Protein AF-A0A7X8YF21-F1 (afdb_monomer_lite)

Sequence (149 aa):
MSNKEHHPAHGATDEITPDQARDLLASVPQPPRRAFTVADHTVAVSVILLALVSGLLATTGSPW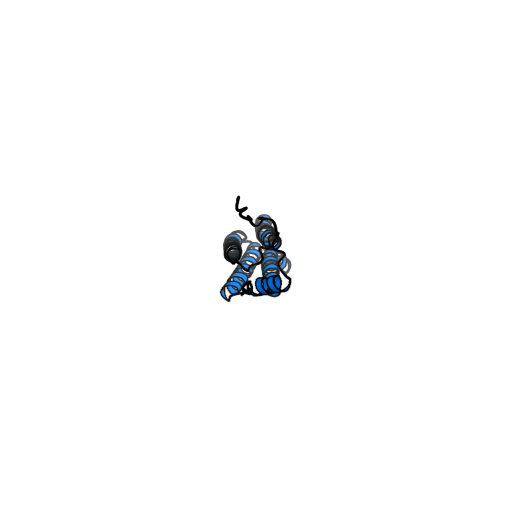WAIIPGIAALSLGSWRISHRRERANEPRFPALTLLFSASFPTFLIIPIWWGIRHDHTAEFPEAFLLGGLASAVALVIYLVLLIRR

Structure (mmCIF, N/CA/C/O backbone):
data_AF-A0A7X8YF21-F1
#
_entry.id   AF-A0A7X8YF21-F1
#
loop_
_atom_site.group_PDB
_atom_site.id
_atom_site.type_symbol
_atom_site.label_atom_id
_atom_site.label_alt_id
_atom_site.label_comp_id
_atom_site.label_asym_id
_atom_site.label_entity_id
_atom_site.label_seq_id
_atom_site.pdbx_PDB_ins_code
_atom_site.Cartn_x
_atom_site.Cartn_y
_atom_site.Cartn_z
_atom_site.occupancy
_atom_site.B_iso_or_equiv
_atom_site.auth_seq_id
_atom_site.auth_comp_id
_atom_site.auth_asym_id
_atom_site.auth_atom_id
_atom_site.pdbx_PDB_model_num
ATOM 1 N N . MET A 1 1 ? -13.096 20.822 82.779 1.00 41.31 1 MET A N 1
ATOM 2 C CA . MET A 1 1 ? -13.869 19.873 81.948 1.00 41.31 1 MET A CA 1
ATOM 3 C C . MET A 1 1 ? -13.484 20.134 80.500 1.00 41.31 1 MET A C 1
ATOM 5 O O . MET A 1 1 ? -13.902 21.139 79.948 1.00 41.31 1 MET A O 1
ATOM 9 N N . SER A 1 2 ? -12.559 19.339 79.956 1.00 41.53 2 SER A N 1
ATOM 10 C CA . SER A 1 2 ? -11.991 19.518 78.613 1.00 41.53 2 SER A CA 1
ATOM 11 C C . SER A 1 2 ? -12.681 18.542 77.665 1.00 41.53 2 SER A C 1
ATOM 13 O O . SER A 1 2 ? -12.628 17.332 77.883 1.00 41.53 2 SER A O 1
ATOM 15 N N . ASN A 1 3 ? -13.387 19.086 76.676 1.00 46.84 3 ASN A N 1
ATOM 16 C CA . ASN A 1 3 ? -14.081 18.330 75.645 1.00 46.84 3 ASN A CA 1
ATOM 17 C C . ASN A 1 3 ? -13.037 17.909 74.600 1.00 46.84 3 ASN A C 1
ATOM 19 O O . ASN A 1 3 ? -12.477 18.762 73.914 1.00 46.84 3 ASN A O 1
ATOM 23 N N . LYS A 1 4 ? -12.703 16.616 74.537 1.00 44.81 4 LYS A N 1
ATOM 24 C CA . LYS A 1 4 ? -11.812 16.081 73.502 1.00 44.81 4 LYS A CA 1
ATOM 25 C C . LYS A 1 4 ? -12.625 15.879 72.230 1.00 44.81 4 LYS A C 1
ATOM 27 O O . LYS A 1 4 ? -13.377 14.915 72.125 1.00 44.81 4 LYS A O 1
ATOM 32 N N . GLU A 1 5 ? -12.447 16.784 71.278 1.00 47.78 5 GLU A N 1
ATOM 33 C CA . GLU A 1 5 ? -12.870 16.591 69.896 1.00 47.78 5 GLU A CA 1
ATOM 34 C C . GLU A 1 5 ? -12.143 15.366 69.322 1.00 47.78 5 GLU A C 1
ATOM 36 O O . GLU A 1 5 ? -10.914 15.305 69.252 1.00 47.78 5 GLU A O 1
ATOM 41 N N . HIS A 1 6 ? -12.921 14.341 68.981 1.00 45.09 6 HIS A N 1
ATOM 42 C CA . HIS A 1 6 ? -12.462 13.191 68.217 1.00 45.09 6 HIS A CA 1
ATOM 43 C C . HIS A 1 6 ? -12.334 13.621 66.753 1.00 45.09 6 HIS A C 1
ATOM 45 O O . HIS A 1 6 ? -13.328 13.711 66.036 1.00 45.09 6 HIS A O 1
ATOM 51 N N . HIS A 1 7 ? -11.108 13.886 66.305 1.00 47.22 7 HIS A N 1
ATOM 52 C CA . HIS A 1 7 ? -10.789 13.879 64.882 1.00 47.22 7 HIS A CA 1
ATOM 53 C C . HIS A 1 7 ? -10.807 12.428 64.379 1.00 47.22 7 HIS A C 1
ATOM 55 O O . HIS A 1 7 ? -10.012 11.623 64.875 1.00 47.22 7 HIS A O 1
ATOM 61 N N . PRO A 1 8 ? -11.667 12.055 63.413 1.00 45.97 8 PRO A N 1
ATOM 62 C CA . PRO A 1 8 ? -11.530 10.769 62.756 1.00 45.97 8 PRO A CA 1
ATOM 63 C C . PRO A 1 8 ? -10.274 10.788 61.883 1.00 45.97 8 PRO A C 1
ATOM 65 O O . PRO A 1 8 ? -10.035 11.706 61.098 1.00 45.97 8 PRO A O 1
ATOM 68 N N . ALA A 1 9 ? -9.454 9.762 62.081 1.00 46.53 9 ALA A N 1
ATOM 69 C CA . ALA A 1 9 ? -8.213 9.524 61.377 1.00 46.53 9 ALA A CA 1
ATOM 70 C C . ALA A 1 9 ? -8.444 9.435 59.859 1.00 46.53 9 ALA A C 1
ATOM 72 O O . ALA A 1 9 ? -9.150 8.555 59.369 1.00 46.53 9 ALA A O 1
ATOM 73 N N . HIS A 1 10 ? -7.791 10.322 59.108 1.00 49.12 10 HIS A N 1
ATOM 74 C CA . HIS A 1 10 ? -7.493 10.102 57.698 1.00 49.12 10 HIS A CA 1
ATOM 75 C C . HIS A 1 10 ? -6.525 8.920 57.589 1.00 49.12 10 HIS A C 1
ATOM 77 O O . HIS A 1 10 ? -5.329 9.074 57.827 1.00 49.12 10 HIS A O 1
ATOM 83 N N . GLY A 1 11 ? -7.040 7.730 57.283 1.00 48.53 11 GLY A N 1
ATOM 84 C CA . GLY A 1 11 ? -6.202 6.538 57.190 1.00 48.53 11 GLY A CA 1
ATOM 85 C C . GLY A 1 11 ? -6.981 5.235 57.087 1.00 48.53 11 GLY A C 1
ATOM 86 O O . GLY A 1 11 ? -6.758 4.332 57.881 1.00 48.53 11 GLY A O 1
ATOM 87 N N . ALA A 1 12 ? -7.880 5.127 56.116 1.00 46.59 12 ALA A N 1
ATOM 88 C CA . ALA A 1 12 ? -8.308 3.838 55.599 1.00 46.59 12 ALA A CA 1
ATOM 89 C C . ALA A 1 12 ? -8.227 3.959 54.081 1.00 46.59 12 ALA A C 1
ATOM 91 O O . ALA A 1 12 ? -8.863 4.829 53.490 1.00 46.59 12 ALA A O 1
ATOM 92 N N . THR A 1 13 ? -7.382 3.156 53.444 1.00 56.78 13 THR A N 1
ATOM 93 C CA . THR A 1 13 ? -7.592 2.833 52.035 1.00 56.78 13 THR A CA 1
ATOM 94 C C . THR A 1 13 ? -9.004 2.281 51.951 1.00 56.78 13 THR A C 1
ATOM 96 O O . THR A 1 13 ? -9.242 1.206 52.498 1.00 56.78 13 THR A O 1
ATOM 99 N N . ASP A 1 14 ? -9.926 3.052 51.374 1.00 61.00 14 ASP A N 1
ATOM 100 C CA . ASP A 1 14 ? -11.283 2.607 51.061 1.00 61.00 14 ASP A CA 1
ATOM 101 C C . ASP A 1 14 ? -11.145 1.317 50.249 1.00 61.00 14 ASP A C 1
ATOM 103 O O . ASP A 1 14 ? -10.817 1.336 49.059 1.00 61.00 14 ASP A O 1
ATOM 107 N N . GLU A 1 15 ? -11.277 0.177 50.928 1.00 69.75 15 GLU A N 1
ATOM 108 C CA . GLU A 1 15 ? -11.298 -1.131 50.299 1.00 69.75 15 GLU A CA 1
ATOM 109 C C . GLU A 1 15 ? -12.565 -1.169 49.458 1.00 69.75 15 GLU A C 1
ATOM 111 O O . GLU A 1 15 ? -13.673 -1.356 49.959 1.00 69.75 15 GLU A O 1
ATOM 116 N N . ILE A 1 16 ? -12.390 -0.920 48.161 1.00 72.94 16 ILE A N 1
ATOM 117 C CA . ILE A 1 16 ? -13.461 -1.005 47.181 1.00 72.94 16 ILE A CA 1
ATOM 118 C C . ILE A 1 16 ? -14.035 -2.414 47.274 1.00 72.94 16 ILE A C 1
ATOM 120 O O . ILE A 1 16 ? -13.369 -3.404 46.960 1.00 72.94 16 ILE A O 1
ATOM 124 N N . THR A 1 17 ? -15.284 -2.500 47.719 1.00 84.75 17 THR A N 1
ATOM 125 C CA . THR A 1 17 ? -15.985 -3.779 47.812 1.00 84.75 17 THR A CA 1
ATOM 126 C C . THR A 1 17 ? -16.178 -4.375 46.410 1.00 84.75 17 THR A C 1
ATOM 128 O O . THR A 1 17 ? -16.264 -3.634 45.426 1.00 84.75 17 THR A O 1
ATOM 131 N N . PRO A 1 18 ? -16.279 -5.709 46.269 1.00 83.50 18 PRO A N 1
ATOM 132 C CA . PRO A 1 18 ? -16.473 -6.350 44.966 1.00 83.50 18 PRO A CA 1
ATOM 133 C C . PRO A 1 18 ? -17.678 -5.814 44.178 1.00 83.50 18 PRO A C 1
ATOM 135 O O . PRO A 1 18 ? -17.631 -5.755 42.948 1.00 83.50 18 PRO A O 1
ATOM 138 N N . ASP A 1 19 ? -18.733 -5.391 44.875 1.00 84.12 19 ASP A N 1
ATOM 139 C CA . ASP A 1 19 ? -19.927 -4.809 44.263 1.00 84.12 19 ASP A CA 1
ATOM 140 C C . ASP A 1 19 ? -19.672 -3.376 43.771 1.00 84.12 19 ASP A C 1
ATOM 142 O O . ASP A 1 19 ? -19.992 -3.063 42.627 1.00 84.12 19 ASP A O 1
ATOM 146 N N . GLN A 1 20 ? -18.957 -2.547 44.542 1.00 85.56 20 GLN A N 1
ATOM 147 C CA . GLN A 1 20 ? -18.501 -1.228 44.079 1.00 85.56 20 GLN A CA 1
ATOM 148 C C . GLN A 1 20 ? -17.543 -1.335 42.885 1.00 85.56 20 GLN A C 1
ATOM 150 O O . GLN A 1 20 ? -17.603 -0.515 41.972 1.00 85.56 20 GLN A O 1
ATOM 155 N N . ALA A 1 21 ? -16.683 -2.358 42.843 1.00 84.38 21 ALA A N 1
ATOM 156 C CA . ALA A 1 21 ? -15.811 -2.607 41.697 1.00 84.38 21 ALA A CA 1
ATOM 157 C C . ALA A 1 21 ? -16.610 -2.989 40.439 1.00 84.38 21 ALA A C 1
ATOM 159 O O . ALA A 1 21 ? -16.279 -2.545 39.338 1.00 84.38 21 ALA A O 1
ATOM 160 N N . ARG A 1 22 ? -17.683 -3.779 40.584 1.00 84.69 22 ARG A N 1
ATOM 161 C CA . ARG A 1 22 ? -18.594 -4.114 39.477 1.00 84.69 22 ARG A CA 1
ATOM 162 C C . ARG A 1 22 ? -19.370 -2.902 38.988 1.00 84.69 22 ARG A C 1
ATOM 164 O O . ARG A 1 22 ? -19.442 -2.709 37.778 1.00 84.69 22 ARG A O 1
ATOM 171 N N . ASP A 1 23 ? -19.884 -2.079 39.894 1.00 89.00 23 ASP A N 1
ATOM 172 C CA . ASP A 1 23 ? -20.612 -0.859 39.544 1.00 89.00 23 ASP A CA 1
ATOM 173 C C . ASP A 1 23 ? -19.696 0.162 38.856 1.00 89.00 23 ASP A C 1
ATOM 175 O O . ASP A 1 23 ? -20.071 0.761 37.846 1.00 89.00 23 ASP A O 1
ATOM 179 N N . LEU A 1 24 ? -18.448 0.290 39.319 1.00 85.94 24 LEU A N 1
ATOM 180 C CA . LEU A 1 24 ? -17.431 1.112 38.663 1.00 85.94 24 LEU A CA 1
ATOM 181 C C . LEU A 1 24 ? -17.104 0.596 37.259 1.00 85.94 24 LEU A C 1
ATOM 183 O O . LEU A 1 24 ? -17.064 1.390 36.323 1.00 85.94 24 LEU A O 1
ATOM 187 N N . LEU A 1 25 ? -16.930 -0.715 37.075 1.00 83.00 25 LEU A N 1
ATOM 188 C CA . LEU A 1 25 ? -16.702 -1.308 35.751 1.00 83.00 25 LEU A CA 1
ATOM 189 C C . LEU A 1 25 ? -17.920 -1.167 34.830 1.00 83.00 25 LEU A C 1
ATOM 191 O O . LEU A 1 25 ? -17.751 -0.933 33.635 1.00 83.00 25 LEU A O 1
ATOM 195 N N . ALA A 1 26 ? -19.135 -1.270 35.370 1.00 85.12 26 ALA A N 1
ATOM 196 C CA . ALA A 1 26 ? -20.374 -1.067 34.626 1.00 85.12 26 ALA A CA 1
ATOM 197 C C . ALA A 1 26 ? -20.572 0.401 34.211 1.00 85.12 26 ALA A C 1
ATOM 199 O O . ALA A 1 26 ? -21.192 0.668 33.183 1.00 85.12 26 ALA A O 1
ATOM 200 N N . SER A 1 27 ? -20.013 1.345 34.976 1.00 87.00 27 SER A N 1
ATOM 201 C CA . SER A 1 27 ? -20.025 2.775 34.653 1.00 87.00 27 SER A CA 1
ATOM 202 C C . SER A 1 27 ? -19.056 3.162 33.529 1.00 87.00 27 SER A C 1
ATOM 204 O O . SER A 1 27 ? -19.194 4.243 32.953 1.00 87.00 27 SER A O 1
ATOM 206 N N . VAL A 1 28 ? -18.093 2.292 33.183 1.00 81.69 28 VAL A N 1
ATOM 207 C CA . VAL A 1 28 ? -17.143 2.544 32.093 1.00 81.69 28 VAL A CA 1
ATOM 208 C C . VAL A 1 28 ? -17.886 2.455 30.755 1.00 81.69 28 VAL A C 1
ATOM 210 O O . VAL A 1 28 ? -18.386 1.383 30.401 1.00 81.69 28 VAL A O 1
ATOM 213 N N . PRO A 1 29 ? -17.946 3.545 29.965 1.00 77.56 29 PRO A N 1
ATOM 214 C CA . PRO A 1 29 ? -18.548 3.504 28.641 1.00 77.56 29 PRO A CA 1
ATOM 215 C C . PRO A 1 29 ? -17.855 2.444 27.784 1.00 77.56 29 PRO A C 1
ATOM 217 O O . PRO A 1 29 ? -16.623 2.380 27.748 1.00 77.56 29 PRO A O 1
ATOM 220 N N . GLN A 1 30 ? -18.627 1.622 27.069 1.00 72.69 30 GLN A N 1
ATOM 221 C CA . GLN A 1 30 ? -18.027 0.646 26.163 1.00 72.69 30 GLN A CA 1
ATOM 222 C C . GLN A 1 30 ? -17.161 1.368 25.120 1.00 72.69 30 GLN A C 1
ATOM 224 O O . GLN A 1 30 ? -17.622 2.347 24.521 1.00 72.69 30 GLN A O 1
ATOM 229 N N . PRO A 1 31 ? -15.928 0.895 24.864 1.00 65.44 31 PRO A N 1
ATOM 230 C CA . PRO A 1 31 ? -15.090 1.492 23.840 1.00 65.44 31 PRO A CA 1
ATOM 231 C C . PRO A 1 31 ? -15.802 1.384 22.481 1.00 65.44 31 PRO A C 1
ATOM 233 O O . PRO A 1 31 ? -16.329 0.314 22.145 1.00 65.44 31 PRO A O 1
ATOM 236 N N . PRO A 1 32 ? -15.854 2.466 21.685 1.00 67.06 32 PRO A N 1
ATOM 237 C CA . PRO A 1 32 ? -16.558 2.429 20.417 1.00 67.06 32 PRO A CA 1
ATOM 238 C C . PRO A 1 32 ? -15.924 1.394 19.477 1.00 67.06 32 PRO A C 1
ATOM 240 O O . PRO A 1 32 ? -14.705 1.330 19.306 1.00 67.06 32 PRO A O 1
ATOM 243 N N . ARG A 1 33 ? -16.767 0.551 18.868 1.00 69.75 33 ARG A N 1
ATOM 244 C CA . ARG A 1 33 ? -16.316 -0.543 17.996 1.00 69.75 33 ARG A CA 1
ATOM 245 C C . ARG A 1 33 ? -15.609 -0.008 16.753 1.00 69.75 33 ARG A C 1
ATOM 247 O O . ARG A 1 33 ? -15.956 1.042 16.212 1.00 69.75 33 ARG A O 1
ATOM 254 N N . ARG A 1 34 ? -14.633 -0.770 16.263 1.00 70.88 34 ARG A N 1
ATOM 255 C CA . ARG A 1 34 ? -13.870 -0.434 15.061 1.00 70.88 34 ARG A CA 1
ATOM 256 C C . ARG A 1 34 ? -14.780 -0.456 13.827 1.00 70.88 34 ARG A C 1
ATOM 258 O O . ARG A 1 34 ? -15.308 -1.500 13.448 1.00 70.88 34 ARG A O 1
ATOM 265 N N . ALA A 1 35 ? -14.944 0.694 13.180 1.00 73.88 35 ALA A N 1
ATOM 266 C CA . ALA A 1 35 ? -15.717 0.818 11.949 1.00 73.88 35 ALA A CA 1
ATOM 267 C C . ALA A 1 35 ? -14.788 1.118 10.767 1.00 73.88 35 ALA A C 1
ATOM 269 O O . ALA A 1 35 ? -14.059 2.109 10.766 1.00 73.88 35 ALA A O 1
ATOM 270 N N . PHE A 1 36 ? -14.815 0.246 9.760 1.00 78.94 36 PHE A N 1
ATOM 271 C CA . PHE A 1 36 ? -14.252 0.538 8.447 1.00 78.94 36 PHE A CA 1
ATOM 272 C C . PHE A 1 36 ? -15.312 1.248 7.614 1.00 78.94 36 PHE A C 1
ATOM 274 O O . PHE A 1 36 ? -16.414 0.732 7.438 1.00 78.94 36 PHE A O 1
ATOM 281 N N . THR A 1 37 ? -14.988 2.443 7.131 1.00 85.19 37 THR A N 1
ATOM 282 C CA . THR A 1 37 ? -15.878 3.212 6.256 1.00 85.19 37 THR A CA 1
ATOM 283 C C . THR A 1 37 ? -15.658 2.843 4.787 1.00 85.19 37 THR A C 1
ATOM 285 O O . THR A 1 37 ? -14.626 2.287 4.419 1.00 85.19 37 TH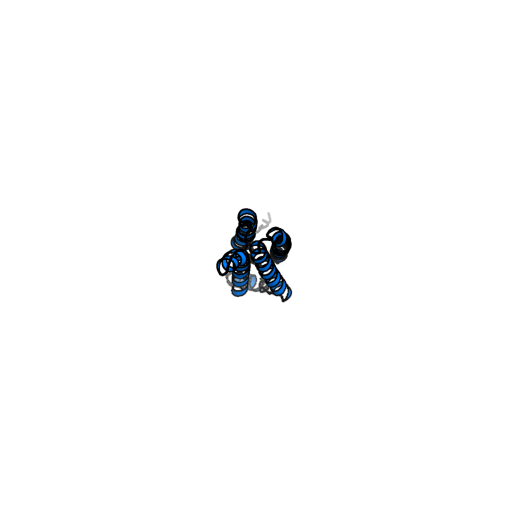R A O 1
ATOM 288 N N . VAL A 1 38 ? -16.594 3.197 3.902 1.00 88.44 38 VAL A N 1
ATOM 289 C CA . VAL A 1 38 ? -16.393 3.036 2.447 1.00 88.44 38 VAL A CA 1
ATOM 290 C C . VAL A 1 38 ? -15.140 3.784 1.978 1.00 88.44 38 VAL A C 1
ATOM 292 O O . VAL A 1 38 ? -14.356 3.235 1.208 1.00 88.44 38 VAL A O 1
ATOM 295 N N . ALA A 1 39 ? -14.893 4.984 2.517 1.00 87.56 39 ALA A N 1
ATOM 296 C CA . ALA A 1 39 ? -13.685 5.763 2.241 1.00 87.56 39 ALA A CA 1
ATOM 297 C C . ALA A 1 39 ? -12.401 5.008 2.627 1.00 87.56 39 ALA A C 1
ATOM 299 O O . ALA A 1 39 ? -11.397 5.045 1.923 1.00 87.56 39 ALA A O 1
ATOM 300 N N . ASP A 1 40 ? -12.435 4.255 3.724 1.00 88.19 40 ASP A N 1
ATOM 301 C CA . ASP A 1 40 ? -11.308 3.422 4.125 1.00 88.19 40 ASP A CA 1
ATOM 302 C C . ASP A 1 40 ? -11.022 2.285 3.136 1.00 88.19 40 ASP A C 1
ATOM 304 O O . ASP A 1 40 ? -9.868 1.890 2.961 1.00 88.19 40 ASP A O 1
ATOM 308 N N . HIS A 1 41 ? -12.048 1.735 2.496 1.00 91.62 41 HIS A N 1
ATOM 309 C CA . HIS A 1 41 ? -11.874 0.701 1.482 1.00 91.62 41 HIS A CA 1
ATOM 310 C C . HIS A 1 41 ? -11.336 1.292 0.182 1.00 91.62 41 HIS A C 1
ATOM 312 O O . HIS A 1 41 ? -10.332 0.802 -0.333 1.00 91.62 41 HIS A O 1
ATOM 318 N N . THR A 1 42 ? -11.931 2.386 -0.300 1.00 94.56 42 THR A N 1
ATOM 319 C CA . THR A 1 42 ? -11.508 3.034 -1.549 1.00 94.56 42 THR A CA 1
ATOM 320 C C . THR A 1 42 ? -10.060 3.495 -1.472 1.00 94.56 42 THR A C 1
ATOM 322 O O . THR A 1 42 ? -9.281 3.200 -2.368 1.00 94.56 42 THR A O 1
ATOM 325 N N . VAL A 1 43 ? -9.648 4.106 -0.360 1.00 93.88 43 VAL A N 1
ATOM 326 C CA . VAL A 1 43 ? -8.259 4.538 -0.154 1.00 93.88 43 VAL A CA 1
ATOM 327 C C . VAL A 1 43 ? -7.293 3.349 -0.138 1.00 93.88 43 VAL A C 1
ATOM 329 O O . VAL A 1 43 ? -6.197 3.453 -0.678 1.00 93.88 43 VAL A O 1
ATOM 332 N N . ALA A 1 44 ? -7.677 2.209 0.450 1.00 93.44 44 ALA A N 1
ATOM 333 C CA . ALA A 1 44 ? -6.829 1.007 0.452 1.00 93.44 44 ALA A CA 1
ATOM 334 C C . ALA A 1 44 ? -6.643 0.471 -0.965 1.00 93.44 44 ALA A C 1
ATOM 336 O O . ALA A 1 44 ? -5.517 0.225 -1.38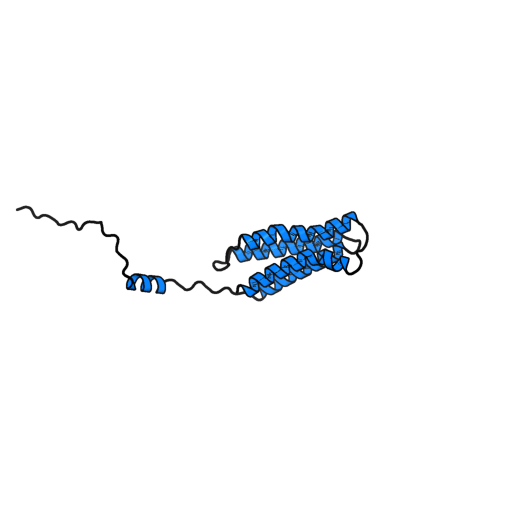8 1.00 93.44 44 ALA A O 1
ATOM 337 N N . VAL A 1 45 ? -7.750 0.322 -1.690 1.00 96.25 45 VAL A N 1
ATOM 338 C CA . VAL A 1 45 ? -7.749 -0.164 -3.069 1.00 96.25 45 VAL A CA 1
ATOM 339 C C . VAL A 1 45 ? -6.934 0.768 -3.961 1.00 96.25 45 VAL A C 1
ATOM 341 O O . VAL A 1 45 ? -6.092 0.289 -4.712 1.00 96.25 45 VAL A O 1
ATOM 344 N N . SER A 1 46 ? -7.086 2.087 -3.823 1.00 97.19 46 SER A N 1
ATOM 345 C CA . SER A 1 46 ? -6.290 3.062 -4.573 1.00 97.19 46 SER A CA 1
ATOM 346 C C . SER A 1 46 ? -4.791 2.919 -4.312 1.00 97.19 46 SER A C 1
ATOM 348 O O . SER A 1 46 ? -4.018 2.933 -5.263 1.00 97.19 46 SER A O 1
ATOM 350 N N . VAL A 1 47 ? -4.359 2.731 -3.057 1.00 96.56 47 VAL A N 1
ATOM 351 C CA . VAL A 1 47 ? -2.935 2.499 -2.738 1.00 96.56 47 VAL A CA 1
ATOM 352 C C . VAL A 1 47 ? -2.423 1.214 -3.395 1.00 96.56 47 VAL A C 1
ATOM 354 O O . VAL A 1 47 ? -1.346 1.228 -3.984 1.00 96.56 47 VAL A O 1
ATOM 357 N N . ILE A 1 48 ? -3.195 0.124 -3.331 1.00 96.88 48 ILE A N 1
ATOM 358 C CA . ILE A 1 48 ? -2.842 -1.171 -3.937 1.00 96.88 48 ILE A CA 1
ATOM 359 C C . ILE A 1 48 ? -2.709 -1.035 -5.461 1.00 96.88 48 ILE A C 1
ATOM 361 O O . ILE A 1 48 ? -1.709 -1.463 -6.036 1.00 96.88 48 ILE A O 1
ATOM 365 N N . LEU A 1 49 ? -3.686 -0.400 -6.114 1.00 97.62 49 LEU A N 1
ATOM 366 C CA . LEU A 1 49 ? -3.690 -0.203 -7.563 1.00 97.62 49 LEU A CA 1
ATOM 367 C C . LEU A 1 49 ? -2.557 0.718 -8.017 1.00 97.62 49 LEU A C 1
ATOM 369 O O . LEU A 1 49 ? -1.856 0.383 -8.964 1.00 97.62 49 LEU A O 1
ATOM 373 N N . LEU A 1 50 ? -2.331 1.842 -7.332 1.00 97.62 50 LEU A N 1
ATOM 374 C CA . LEU A 1 50 ? -1.227 2.751 -7.651 1.00 97.62 50 LEU A CA 1
ATOM 375 C C . LEU A 1 50 ? 0.134 2.070 -7.472 1.00 97.62 50 LEU A C 1
ATOM 377 O O . LEU A 1 50 ? 1.012 2.234 -8.316 1.00 97.62 50 LEU A O 1
ATOM 381 N N . ALA A 1 51 ? 0.303 1.267 -6.418 1.00 96.50 51 ALA A N 1
ATOM 382 C CA . ALA A 1 51 ? 1.520 0.491 -6.205 1.00 96.50 51 ALA A CA 1
ATOM 383 C C . ALA A 1 51 ? 1.742 -0.543 -7.319 1.00 96.50 51 ALA A C 1
ATOM 385 O O . ALA A 1 51 ? 2.860 -0.669 -7.811 1.00 96.50 51 ALA A O 1
ATOM 386 N N . LEU A 1 52 ? 0.684 -1.238 -7.749 1.00 96.31 52 LEU A N 1
ATOM 387 C CA . LEU A 1 52 ? 0.756 -2.198 -8.852 1.00 96.31 52 LEU A CA 1
ATOM 388 C C . LEU A 1 52 ? 1.089 -1.510 -10.181 1.00 96.31 52 LEU A C 1
ATOM 390 O O . LEU A 1 52 ? 1.971 -1.965 -10.898 1.00 96.31 52 LEU A O 1
ATOM 394 N N . VAL A 1 53 ? 0.418 -0.401 -10.501 1.00 96.38 53 VAL A N 1
ATOM 395 C CA . VAL A 1 53 ? 0.675 0.378 -11.723 1.00 96.38 53 VAL A CA 1
ATOM 396 C C . VAL A 1 53 ? 2.107 0.905 -11.737 1.00 96.38 53 VAL A C 1
ATOM 398 O O . VAL A 1 53 ? 2.780 0.799 -12.756 1.00 96.38 53 VAL A O 1
ATOM 401 N N . SER A 1 54 ? 2.589 1.421 -10.604 1.00 96.06 54 SER A N 1
ATOM 402 C CA . SER A 1 54 ? 3.986 1.827 -10.438 1.00 96.06 54 SER A CA 1
ATOM 403 C C . SER A 1 54 ? 4.942 0.673 -10.733 1.00 96.06 54 SER A C 1
ATOM 405 O O . SER A 1 54 ? 5.805 0.790 -11.599 1.00 96.06 54 SER A O 1
ATOM 407 N N . GLY A 1 55 ? 4.750 -0.472 -10.076 1.00 93.81 55 GLY A N 1
ATOM 408 C CA . GLY A 1 55 ? 5.614 -1.630 -10.262 1.00 93.81 55 GLY A CA 1
ATOM 409 C C . GLY A 1 55 ? 5.596 -2.177 -11.690 1.00 93.81 55 GLY A C 1
ATOM 410 O O . GLY A 1 55 ? 6.650 -2.508 -12.220 1.00 93.81 55 GLY A O 1
ATOM 411 N N . LEU A 1 56 ? 4.434 -2.219 -12.345 1.00 93.88 56 LEU A N 1
ATOM 412 C CA . LEU A 1 56 ? 4.339 -2.644 -13.741 1.00 93.88 56 LEU A CA 1
ATOM 413 C C . LEU A 1 56 ? 5.029 -1.647 -14.680 1.00 93.88 56 LEU A C 1
ATOM 415 O O . LEU A 1 56 ? 5.849 -2.072 -15.485 1.00 93.88 56 LEU A O 1
ATOM 419 N N . LEU A 1 57 ? 4.796 -0.337 -14.540 1.00 94.38 57 LEU A N 1
ATOM 420 C CA . LEU A 1 57 ? 5.485 0.692 -15.339 1.00 94.38 57 LEU A CA 1
ATOM 421 C C . LEU A 1 57 ? 7.005 0.662 -15.159 1.00 94.38 57 LEU A C 1
ATOM 423 O O . LEU A 1 57 ? 7.755 0.909 -16.102 1.00 94.38 57 LEU A O 1
ATOM 427 N N . ALA A 1 58 ? 7.474 0.320 -13.960 1.00 93.88 58 ALA A N 1
ATOM 428 C CA . ALA A 1 58 ? 8.897 0.160 -13.697 1.00 93.88 58 ALA A CA 1
ATOM 429 C C . ALA A 1 58 ? 9.525 -0.966 -14.537 1.00 93.88 58 ALA A C 1
ATOM 431 O O . ALA A 1 58 ? 10.723 -0.938 -14.804 1.00 93.88 58 ALA A O 1
ATOM 432 N N . THR A 1 59 ? 8.710 -1.918 -14.996 1.00 92.56 59 THR A N 1
ATOM 433 C CA . THR A 1 59 ? 9.136 -3.063 -15.805 1.00 92.56 59 THR A CA 1
ATOM 434 C C . THR A 1 59 ? 8.920 -2.888 -17.311 1.00 92.56 59 THR A C 1
ATOM 436 O O . THR A 1 59 ? 9.310 -3.776 -18.055 1.00 92.56 59 THR A O 1
ATOM 439 N N . THR A 1 60 ? 8.352 -1.772 -17.797 1.00 88.62 60 THR A N 1
ATOM 440 C CA . THR A 1 60 ? 8.023 -1.570 -19.231 1.00 88.62 60 THR A CA 1
ATOM 441 C C . THR A 1 60 ? 9.097 -0.831 -20.044 1.00 88.62 60 THR A C 1
ATOM 443 O O . THR A 1 60 ? 8.773 -0.194 -21.044 1.00 88.62 60 THR A O 1
ATOM 446 N N . GLY A 1 61 ? 10.358 -0.806 -19.596 1.00 81.44 61 GLY A N 1
ATOM 447 C CA . GLY A 1 61 ? 11.433 -0.059 -20.276 1.00 81.44 61 GLY A CA 1
ATOM 448 C C . GLY A 1 61 ? 11.277 1.471 -20.236 1.00 81.44 61 GLY A C 1
ATOM 449 O O . GLY A 1 61 ? 11.954 2.196 -20.953 1.00 81.44 61 GLY A O 1
ATOM 450 N N . SER A 1 62 ? 10.364 2.001 -19.418 1.00 87.38 62 SER A N 1
ATOM 451 C CA . SER A 1 62 ? 10.229 3.444 -19.171 1.00 87.38 62 SER A CA 1
ATOM 452 C C . SER A 1 62 ? 10.039 3.720 -17.674 1.00 87.38 62 SER A C 1
ATOM 454 O O . SER A 1 62 ? 9.017 4.275 -17.257 1.00 87.38 62 SER A O 1
ATOM 456 N N . PRO A 1 63 ? 11.027 3.337 -16.843 1.00 88.25 63 PRO A N 1
ATOM 457 C CA . PRO A 1 63 ? 10.872 3.239 -15.392 1.00 88.25 63 PRO A CA 1
ATOM 458 C C . PRO A 1 63 ? 10.626 4.584 -14.701 1.00 88.25 63 PRO A C 1
ATOM 460 O O . PRO A 1 63 ? 10.051 4.628 -13.617 1.00 88.25 63 PRO A O 1
ATOM 463 N N . TRP A 1 64 ? 10.994 5.702 -15.328 1.00 91.62 64 TRP A N 1
ATOM 464 C CA . TRP A 1 64 ? 10.764 7.044 -14.786 1.00 91.62 64 TRP A CA 1
ATOM 465 C C . TRP A 1 64 ? 9.276 7.361 -14.593 1.00 91.62 64 TRP A C 1
ATOM 467 O O . TRP A 1 64 ? 8.910 8.035 -13.630 1.00 91.62 64 TRP A O 1
ATOM 477 N N . TRP A 1 65 ? 8.400 6.818 -15.447 1.00 93.75 65 TRP A N 1
ATOM 478 C CA . TRP A 1 65 ? 6.952 7.001 -15.315 1.00 93.75 65 TRP A CA 1
ATOM 479 C C . TRP A 1 65 ? 6.367 6.285 -14.098 1.00 93.75 65 TRP A C 1
ATOM 481 O O . TRP A 1 65 ? 5.314 6.695 -13.617 1.00 93.75 65 TRP A O 1
ATOM 491 N N . ALA A 1 66 ? 7.058 5.281 -13.547 1.00 93.69 66 ALA A N 1
ATOM 492 C CA . ALA A 1 66 ? 6.650 4.601 -12.319 1.00 93.69 66 ALA A CA 1
ATOM 493 C C . ALA A 1 66 ? 6.728 5.505 -11.080 1.00 93.69 66 ALA A C 1
ATOM 495 O O . ALA A 1 66 ? 5.998 5.306 -10.109 1.00 93.69 66 ALA A O 1
ATOM 496 N N . ILE A 1 67 ? 7.571 6.542 -11.108 1.00 93.75 67 ILE A N 1
ATOM 497 C CA . ILE A 1 67 ? 7.772 7.436 -9.961 1.00 93.75 67 ILE A CA 1
ATOM 498 C C . ILE A 1 67 ? 6.468 8.152 -9.589 1.00 93.75 67 ILE A C 1
ATOM 500 O O . ILE A 1 67 ? 6.150 8.266 -8.408 1.00 93.75 67 ILE A O 1
ATOM 504 N N . ILE A 1 68 ? 5.681 8.587 -10.577 1.00 96.00 68 ILE A N 1
ATOM 505 C CA . ILE A 1 68 ? 4.431 9.331 -10.359 1.00 96.00 68 ILE A CA 1
ATOM 506 C C . ILE A 1 68 ? 3.405 8.512 -9.547 1.00 96.00 68 ILE A C 1
ATOM 508 O O . ILE A 1 68 ? 3.034 8.949 -8.452 1.00 96.00 68 ILE A O 1
ATOM 512 N N . PRO A 1 69 ? 2.949 7.326 -10.004 1.00 96.81 69 PRO A N 1
ATOM 513 C CA . PRO A 1 69 ? 2.047 6.492 -9.216 1.00 96.81 69 PRO A CA 1
ATOM 514 C C . PRO A 1 69 ? 2.707 5.985 -7.928 1.00 96.81 69 PRO A C 1
ATOM 516 O O . PRO A 1 69 ? 2.015 5.823 -6.924 1.00 96.81 69 PRO A O 1
ATOM 519 N N . GLY A 1 70 ? 4.032 5.802 -7.909 1.00 94.75 70 GLY A N 1
ATOM 520 C CA . GLY A 1 70 ? 4.780 5.438 -6.708 1.00 94.75 70 GLY A CA 1
ATOM 521 C C . GLY A 1 70 ? 4.673 6.473 -5.585 1.00 94.75 70 GLY A C 1
ATOM 522 O O . GLY A 1 70 ? 4.321 6.132 -4.453 1.00 94.75 70 GLY A O 1
ATOM 523 N N . ILE A 1 71 ? 4.904 7.750 -5.903 1.00 95.81 71 ILE A N 1
ATOM 524 C CA . ILE A 1 71 ? 4.738 8.867 -4.963 1.00 95.81 71 ILE A CA 1
ATOM 525 C C . ILE A 1 71 ? 3.275 8.973 -4.531 1.00 95.81 71 ILE A C 1
ATOM 527 O O . ILE A 1 71 ? 3.004 9.065 -3.336 1.00 95.81 71 ILE A O 1
ATOM 531 N N . ALA A 1 72 ? 2.327 8.891 -5.470 1.00 96.38 72 ALA A N 1
ATOM 532 C CA . ALA A 1 72 ? 0.903 8.947 -5.144 1.00 96.38 72 ALA A CA 1
ATOM 533 C C . ALA A 1 72 ? 0.489 7.836 -4.158 1.00 96.38 72 ALA A C 1
ATOM 535 O O . ALA A 1 72 ? -0.220 8.108 -3.186 1.00 96.38 72 ALA A O 1
ATOM 536 N N . ALA A 1 73 ? 0.976 6.605 -4.354 1.00 95.50 73 ALA A N 1
ATOM 537 C CA . ALA A 1 73 ? 0.724 5.485 -3.450 1.00 95.50 73 ALA A CA 1
ATOM 538 C C . ALA A 1 73 ? 1.316 5.729 -2.050 1.00 95.50 73 ALA A C 1
ATOM 540 O O . ALA A 1 73 ? 0.641 5.490 -1.045 1.00 95.50 73 ALA A O 1
ATOM 541 N N . LEU A 1 74 ? 2.551 6.242 -1.973 1.00 93.94 74 LEU A N 1
ATOM 542 C CA . LEU A 1 74 ? 3.220 6.577 -0.711 1.00 93.94 74 LEU A CA 1
ATOM 543 C C . LEU A 1 74 ? 2.497 7.688 0.049 1.00 93.94 74 LEU A C 1
ATOM 545 O O . LEU A 1 74 ? 2.251 7.548 1.249 1.00 93.94 74 LEU A O 1
ATOM 549 N N . SER A 1 75 ? 2.131 8.770 -0.635 1.00 95.00 75 SER A N 1
ATOM 550 C CA . SER A 1 75 ? 1.411 9.896 -0.044 1.00 95.00 75 SER A CA 1
ATOM 551 C C . SER A 1 75 ? 0.046 9.461 0.478 1.00 95.00 75 SER A C 1
ATOM 553 O O . SER A 1 75 ? -0.282 9.727 1.635 1.00 95.00 75 SER A O 1
ATOM 555 N N . LEU A 1 76 ? -0.726 8.731 -0.332 1.00 93.75 76 LEU A N 1
ATOM 556 C CA . LEU A 1 76 ? -2.063 8.281 0.044 1.00 93.75 76 LEU A CA 1
ATOM 557 C C . LEU A 1 76 ? -2.024 7.242 1.177 1.00 93.75 76 LEU A C 1
ATOM 559 O O . LEU A 1 76 ? -2.827 7.307 2.110 1.00 93.75 76 LEU A O 1
ATOM 563 N N . GLY A 1 77 ? -1.061 6.317 1.141 1.00 89.44 77 GLY A N 1
ATOM 564 C CA . GLY A 1 77 ? -0.850 5.330 2.199 1.00 89.44 77 GLY A CA 1
ATOM 565 C C . GLY A 1 77 ? -0.413 5.964 3.521 1.00 89.44 77 GLY A C 1
ATOM 566 O O . GLY A 1 77 ? -0.945 5.623 4.579 1.00 89.44 77 GLY A O 1
ATOM 567 N N . SER A 1 78 ? 0.488 6.946 3.463 1.00 88.69 78 SER A N 1
ATOM 568 C CA . SER A 1 78 ? 0.931 7.701 4.641 1.00 88.69 78 SER A CA 1
ATOM 569 C C . SER A 1 78 ? -0.207 8.524 5.238 1.00 88.69 78 SER A C 1
ATOM 571 O O . SER A 1 78 ? -0.434 8.472 6.446 1.00 88.69 78 SER A O 1
ATOM 573 N N . TRP A 1 79 ? -0.977 9.222 4.397 1.00 90.81 79 TRP A N 1
ATOM 574 C CA . TRP A 1 79 ? -2.159 9.968 4.826 1.00 90.81 79 TRP A CA 1
ATOM 575 C C . TRP A 1 79 ? -3.185 9.063 5.514 1.00 90.81 79 TRP A C 1
ATOM 577 O O . TRP A 1 79 ? -3.638 9.377 6.614 1.00 90.81 79 TRP A O 1
ATOM 587 N N . ARG A 1 80 ? -3.486 7.894 4.932 1.00 88.12 80 ARG A N 1
ATOM 588 C CA . ARG A 1 80 ? -4.383 6.891 5.527 1.00 88.12 80 ARG A CA 1
ATOM 589 C C . ARG A 1 80 ? -3.930 6.480 6.928 1.00 88.12 80 ARG A C 1
ATOM 591 O O . ARG A 1 80 ? -4.756 6.390 7.833 1.00 88.12 80 ARG A O 1
ATOM 598 N N . ILE A 1 81 ? -2.641 6.189 7.108 1.00 84.25 81 ILE A N 1
ATOM 599 C CA . ILE A 1 81 ? -2.092 5.768 8.404 1.00 84.25 81 ILE A CA 1
ATOM 600 C C . ILE A 1 81 ? -2.185 6.901 9.423 1.00 84.25 81 ILE A C 1
ATOM 602 O O . ILE A 1 81 ? -2.641 6.666 10.540 1.00 84.25 81 ILE A O 1
ATOM 606 N N . SER A 1 82 ? -1.798 8.119 9.045 1.00 84.25 82 SER A N 1
ATOM 607 C CA . SER A 1 82 ? -1.881 9.291 9.921 1.00 84.25 82 SER A CA 1
ATOM 608 C C . SER A 1 82 ? -3.319 9.575 10.347 1.00 84.25 82 SER A C 1
ATOM 610 O O . SER A 1 82 ? -3.594 9.656 11.540 1.00 84.25 82 SER A O 1
ATOM 612 N N . HIS A 1 83 ? -4.257 9.593 9.399 1.00 83.75 83 HIS A N 1
ATOM 613 C CA . HIS A 1 83 ? -5.668 9.838 9.687 1.00 83.75 83 HIS A CA 1
ATOM 614 C C . HIS A 1 83 ? -6.288 8.758 10.592 1.00 83.75 83 HIS A C 1
ATOM 616 O O . HIS A 1 83 ? -7.184 9.019 11.392 1.00 83.75 83 HIS A O 1
ATOM 622 N N . ARG A 1 84 ? -5.793 7.521 10.508 1.00 78.50 84 ARG A N 1
ATOM 623 C CA . ARG A 1 84 ? -6.228 6.428 11.384 1.00 78.50 84 ARG A CA 1
ATOM 624 C C . ARG A 1 84 ? -5.607 6.462 12.773 1.00 78.50 84 ARG A C 1
ATOM 626 O O . ARG A 1 84 ? -6.253 6.017 13.716 1.00 78.50 84 ARG A O 1
ATOM 633 N N . ARG A 1 85 ? -4.398 7.012 12.927 1.00 76.69 85 ARG A N 1
ATOM 634 C CA . ARG A 1 85 ? -3.751 7.202 14.239 1.00 76.69 85 ARG A CA 1
ATOM 635 C C . ARG A 1 85 ? -4.508 8.181 15.138 1.00 76.69 85 ARG A C 1
ATOM 637 O O . ARG A 1 85 ? -4.422 8.053 16.355 1.00 76.69 85 ARG A O 1
ATOM 644 N N . GLU A 1 86 ? -5.244 9.123 14.555 1.00 75.00 86 GLU A N 1
ATOM 645 C CA . GLU A 1 86 ? -6.066 10.104 15.280 1.00 75.00 86 GLU A CA 1
ATOM 646 C C . GLU A 1 86 ? -7.336 9.487 15.891 1.00 75.00 86 GLU A C 1
ATOM 648 O O . GLU A 1 86 ? -7.962 10.080 16.768 1.00 75.00 86 GLU A O 1
ATOM 653 N N . ARG A 1 87 ? -7.730 8.280 15.464 1.00 74.94 87 ARG A N 1
ATOM 654 C CA . ARG A 1 87 ? -8.946 7.615 15.943 1.00 74.94 87 ARG A CA 1
ATOM 655 C C . ARG A 1 87 ? -8.687 6.929 17.286 1.00 74.94 87 ARG A C 1
ATOM 657 O O . ARG A 1 87 ? -7.824 6.061 17.389 1.00 74.94 87 ARG A O 1
ATOM 664 N N . ALA A 1 88 ? -9.498 7.253 18.296 1.00 64.38 88 ALA A N 1
ATOM 665 C CA . ALA A 1 88 ? -9.349 6.750 19.668 1.00 64.38 88 ALA A CA 1
ATOM 666 C C . ALA A 1 88 ? -9.386 5.211 19.801 1.00 64.38 88 ALA A C 1
ATOM 668 O O . ALA A 1 88 ? -8.778 4.666 20.719 1.00 64.38 88 ALA A O 1
ATOM 669 N N . ASN A 1 89 ? -10.051 4.510 18.873 1.00 67.44 89 ASN A N 1
ATOM 670 C CA . ASN A 1 89 ? -10.289 3.059 18.958 1.00 67.44 89 ASN A CA 1
ATOM 671 C C . ASN A 1 89 ? -9.446 2.239 17.982 1.00 67.44 89 ASN A C 1
ATOM 673 O O . ASN A 1 89 ? -9.653 1.031 17.855 1.00 67.44 89 ASN A O 1
ATOM 677 N N . GLU A 1 90 ? -8.544 2.871 17.226 1.00 63.38 90 GLU A N 1
ATOM 678 C CA . GLU A 1 90 ? -7.635 2.096 16.396 1.00 63.38 90 GLU A CA 1
ATOM 679 C C . GLU A 1 90 ? -6.475 1.597 17.253 1.00 63.38 90 GLU A C 1
ATOM 681 O O . GLU A 1 90 ? -5.829 2.390 17.946 1.00 63.38 90 GLU A O 1
ATOM 686 N N . PRO A 1 91 ? -6.191 0.282 17.235 1.00 58.56 91 PRO A N 1
ATOM 687 C CA . PRO A 1 91 ? -5.039 -0.221 17.943 1.00 58.56 91 PRO A CA 1
ATOM 688 C C . PRO A 1 91 ? -3.825 0.462 17.324 1.00 58.56 91 PRO A C 1
ATOM 690 O O . PRO A 1 91 ? -3.556 0.317 16.127 1.00 58.56 91 PRO A O 1
ATOM 693 N N . ARG A 1 92 ? -3.118 1.246 18.144 1.00 66.94 92 ARG A N 1
ATOM 694 C CA . ARG A 1 92 ? -1.805 1.792 17.816 1.00 66.94 92 ARG A CA 1
ATOM 695 C C . ARG A 1 92 ? -0.923 0.573 17.604 1.00 66.94 92 ARG A C 1
ATOM 697 O O . ARG A 1 92 ? -0.383 0.042 18.561 1.00 66.94 92 ARG A O 1
ATOM 704 N N . PHE A 1 93 ? -0.892 0.048 16.384 1.00 68.81 93 PHE A N 1
ATOM 705 C CA . PHE A 1 93 ? -0.079 -1.098 16.013 1.00 68.81 93 PHE A CA 1
ATOM 706 C C . PHE A 1 93 ? 1.263 -0.531 15.560 1.00 68.81 93 PHE A C 1
ATOM 708 O O . PHE A 1 93 ? 1.417 -0.223 14.369 1.00 68.81 93 PHE A O 1
ATOM 715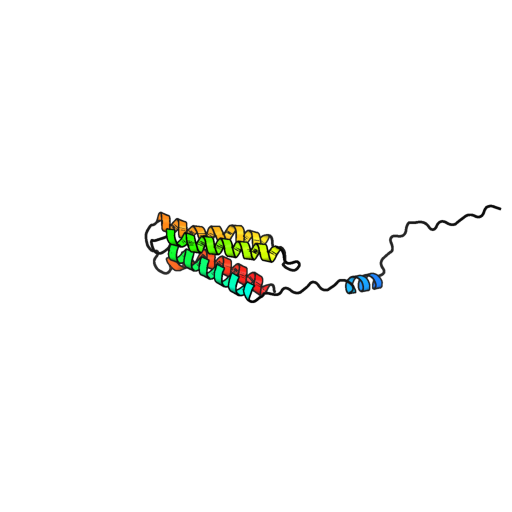 N N . PRO A 1 94 ? 2.238 -0.350 16.477 1.00 71.75 94 PRO A N 1
ATOM 716 C CA . PRO A 1 94 ? 3.559 0.113 16.093 1.00 71.75 94 PRO A CA 1
ATOM 717 C C . PRO A 1 94 ? 4.152 -0.862 15.084 1.00 71.75 94 PRO A C 1
ATOM 719 O O . PRO A 1 94 ? 4.682 -0.415 14.082 1.00 71.75 94 PRO A O 1
ATOM 722 N N . ALA A 1 95 ? 3.938 -2.170 15.264 1.00 75.44 95 ALA A N 1
ATOM 723 C CA . ALA A 1 95 ? 4.419 -3.199 14.350 1.00 75.44 95 ALA A CA 1
ATOM 724 C C . ALA A 1 95 ? 3.841 -3.071 12.932 1.00 75.44 95 ALA A C 1
ATOM 726 O O . ALA A 1 95 ? 4.599 -3.122 11.975 1.00 75.44 95 ALA A O 1
ATOM 727 N N . LEU A 1 96 ? 2.528 -2.861 12.768 1.00 77.56 96 LEU A N 1
ATOM 728 C CA . LEU A 1 96 ? 1.926 -2.726 11.433 1.00 77.56 96 LEU A CA 1
ATOM 729 C C . LEU A 1 96 ? 2.321 -1.404 10.769 1.00 77.56 96 LEU A C 1
ATOM 731 O O . LEU A 1 96 ? 2.538 -1.352 9.562 1.00 77.56 96 LEU A O 1
ATOM 735 N N . THR A 1 97 ? 2.427 -0.334 11.560 1.00 79.44 97 THR A N 1
ATOM 736 C CA . THR A 1 97 ? 2.867 0.953 11.023 1.00 79.44 97 THR A CA 1
ATOM 737 C C . THR A 1 97 ? 4.335 0.903 10.622 1.00 79.44 97 THR A C 1
ATOM 739 O O . THR A 1 97 ? 4.681 1.372 9.548 1.00 79.44 97 THR A O 1
ATOM 742 N N . LEU A 1 98 ? 5.183 0.295 11.452 1.00 80.50 98 LEU A N 1
ATOM 743 C CA . LEU A 1 98 ? 6.591 0.053 11.158 1.00 80.50 98 LEU A CA 1
ATOM 744 C C . LEU A 1 98 ? 6.733 -0.840 9.923 1.00 80.50 98 LEU A C 1
ATOM 746 O O . LEU A 1 98 ? 7.521 -0.525 9.038 1.00 80.50 98 LEU A O 1
ATOM 750 N N . LEU A 1 99 ? 5.923 -1.899 9.824 1.00 80.69 99 LEU A N 1
ATOM 751 C CA . LEU A 1 99 ? 5.882 -2.769 8.656 1.00 80.69 99 LEU A CA 1
ATOM 752 C C . LEU A 1 99 ? 5.544 -1.960 7.406 1.00 80.69 99 LEU A C 1
ATOM 754 O O . LEU A 1 99 ? 6.294 -2.039 6.443 1.00 80.69 99 LEU A O 1
ATOM 758 N N . PHE A 1 100 ? 4.490 -1.139 7.411 1.00 84.06 100 PHE A N 1
ATOM 759 C CA . PHE A 1 100 ? 4.175 -0.291 6.260 1.00 84.06 100 PHE A CA 1
ATOM 760 C C . PHE A 1 100 ? 5.314 0.690 5.951 1.00 84.06 100 PHE A C 1
ATOM 762 O O . PHE A 1 100 ? 5.818 0.703 4.837 1.00 84.06 100 PHE A O 1
ATOM 769 N N . SER A 1 101 ? 5.753 1.479 6.933 1.00 84.50 101 SER A N 1
ATOM 770 C CA . SER A 1 101 ? 6.753 2.534 6.739 1.00 84.50 101 SER A CA 1
ATOM 771 C C . SER A 1 101 ? 8.121 2.016 6.298 1.00 84.50 101 SER A C 1
ATOM 773 O O . SER A 1 101 ? 8.825 2.741 5.607 1.00 84.50 101 SER A O 1
ATOM 775 N N . ALA A 1 102 ? 8.501 0.794 6.677 1.00 86.94 102 ALA A N 1
ATOM 776 C CA . ALA A 1 102 ? 9.753 0.182 6.244 1.00 86.94 102 ALA A CA 1
ATOM 777 C C . ALA A 1 102 ? 9.567 -0.629 4.957 1.00 86.94 102 ALA A C 1
ATOM 779 O O . ALA A 1 102 ? 10.234 -0.372 3.963 1.00 86.94 102 ALA A O 1
ATOM 780 N N . SER A 1 103 ? 8.647 -1.597 4.948 1.00 90.00 103 SER A N 1
ATOM 781 C CA . SER A 1 103 ? 8.563 -2.567 3.851 1.00 90.00 103 SER A CA 1
ATOM 782 C C . SER A 1 103 ? 7.938 -1.988 2.586 1.00 90.00 103 SER A C 1
ATOM 784 O O . SER A 1 103 ? 8.463 -2.216 1.500 1.00 90.00 103 SER A O 1
ATOM 786 N N . PHE A 1 104 ? 6.863 -1.203 2.692 1.00 92.81 104 PHE A N 1
ATOM 787 C CA . PHE A 1 104 ? 6.158 -0.684 1.520 1.00 92.81 104 PHE A CA 1
ATOM 788 C C . PHE A 1 104 ? 7.055 0.166 0.600 1.00 92.81 104 PHE A C 1
ATOM 790 O O . PHE A 1 104 ? 7.123 -0.161 -0.585 1.00 92.81 104 PHE A O 1
ATOM 797 N N . PRO A 1 105 ? 7.793 1.192 1.080 1.00 93.75 105 PRO A N 1
ATOM 798 C CA . PRO A 1 105 ? 8.689 1.951 0.210 1.00 93.75 105 PRO A CA 1
ATOM 799 C C . PRO A 1 105 ? 9.838 1.096 -0.327 1.00 93.75 105 PRO A C 1
ATOM 801 O O . PRO A 1 105 ? 10.182 1.229 -1.497 1.00 93.75 105 PRO A O 1
ATOM 804 N N . THR A 1 106 ? 10.401 0.183 0.474 1.00 94.56 106 THR A N 1
ATOM 805 C CA . THR A 1 106 ? 11.458 -0.725 0.006 1.00 94.56 106 THR A CA 1
ATOM 806 C C . THR A 1 106 ? 10.982 -1.565 -1.176 1.00 94.56 106 THR A C 1
ATOM 808 O O . THR A 1 106 ? 11.623 -1.568 -2.224 1.00 94.56 106 THR A O 1
ATOM 811 N N . PHE A 1 107 ? 9.826 -2.218 -1.052 1.00 94.81 107 PHE A N 1
ATOM 812 C CA . PHE A 1 107 ? 9.259 -3.042 -2.119 1.00 94.81 107 PHE A CA 1
ATOM 813 C C . PHE A 1 107 ? 8.745 -2.233 -3.314 1.00 94.81 107 PHE A C 1
ATOM 815 O O . PHE A 1 107 ? 8.619 -2.784 -4.403 1.00 94.81 107 PHE A O 1
ATOM 822 N N . LEU A 1 108 ? 8.480 -0.938 -3.136 1.00 93.25 108 LEU A N 1
ATOM 823 C CA . LEU A 1 108 ? 8.118 -0.027 -4.220 1.00 93.25 108 LEU A CA 1
ATOM 824 C C . LEU A 1 108 ? 9.349 0.452 -5.004 1.00 93.25 108 LEU A C 1
ATOM 826 O O . LEU A 1 108 ? 9.275 0.628 -6.216 1.00 93.25 108 LEU A O 1
ATOM 830 N N . ILE A 1 109 ? 10.489 0.625 -4.331 1.00 95.00 109 ILE A N 1
ATOM 831 C CA . ILE A 1 109 ? 11.746 1.072 -4.946 1.00 95.00 109 ILE A CA 1
ATOM 832 C C . ILE A 1 109 ? 12.428 -0.051 -5.730 1.00 95.00 109 ILE A C 1
ATOM 834 O O . ILE A 1 109 ? 13.009 0.231 -6.773 1.00 95.00 109 ILE A O 1
ATOM 838 N N . ILE A 1 110 ? 12.357 -1.305 -5.266 1.00 94.38 110 ILE A N 1
ATOM 839 C CA . ILE A 1 110 ? 13.001 -2.459 -5.924 1.00 94.38 110 ILE A CA 1
ATOM 840 C C . ILE A 1 110 ? 12.722 -2.520 -7.439 1.00 94.38 110 ILE A C 1
ATOM 842 O O . ILE A 1 110 ? 13.694 -2.510 -8.197 1.00 94.38 110 ILE A O 1
ATOM 846 N N . PRO A 1 111 ? 11.459 -2.542 -7.915 1.00 92.25 111 PRO A N 1
ATOM 847 C CA . PRO A 1 111 ? 11.189 -2.625 -9.349 1.00 92.25 111 PRO A CA 1
ATOM 848 C C . PRO A 1 111 ? 11.636 -1.364 -10.103 1.00 92.25 111 PRO A C 1
ATOM 850 O O . PRO A 1 111 ? 12.132 -1.475 -11.220 1.00 92.25 111 PRO A O 1
ATOM 853 N N . ILE A 1 112 ? 11.545 -0.175 -9.492 1.00 92.25 112 ILE A N 1
ATOM 854 C CA . ILE A 1 112 ? 11.998 1.093 -10.098 1.00 92.25 112 ILE A CA 1
ATOM 855 C C . ILE A 1 112 ? 13.516 1.080 -10.299 1.00 92.25 112 ILE A C 1
ATOM 857 O O . ILE A 1 112 ? 14.008 1.385 -11.382 1.00 92.25 112 ILE A O 1
ATOM 861 N N . TRP A 1 113 ? 14.263 0.693 -9.264 1.00 94.06 113 TRP A N 1
ATOM 862 C CA . TRP A 1 113 ? 15.713 0.543 -9.337 1.00 94.06 113 TRP A CA 1
ATOM 863 C C . TRP A 1 113 ? 16.109 -0.512 -10.370 1.00 94.06 113 TRP A C 1
ATOM 865 O O . TRP A 1 113 ? 17.011 -0.267 -11.170 1.00 94.06 113 TRP A O 1
ATOM 875 N N . TRP A 1 114 ? 15.419 -1.657 -10.380 1.00 92.44 114 TRP A N 1
ATOM 876 C CA . TRP A 1 114 ? 15.655 -2.714 -11.358 1.00 92.44 114 TRP A CA 1
ATOM 877 C C . TRP A 1 114 ? 15.471 -2.184 -12.783 1.00 92.44 114 TRP A C 1
ATOM 879 O O . TRP A 1 114 ? 16.393 -2.320 -13.586 1.00 92.44 114 TRP A O 1
ATOM 889 N N . GLY A 1 115 ? 14.359 -1.496 -13.059 1.00 90.19 115 GLY A N 1
ATOM 890 C CA . GLY A 1 115 ? 14.064 -0.924 -14.372 1.00 90.19 115 GLY A CA 1
ATOM 891 C C . GLY A 1 115 ? 15.106 0.099 -14.821 1.00 90.19 115 GLY A C 1
ATOM 892 O O . GLY A 1 115 ? 15.562 0.047 -15.957 1.00 90.19 115 GLY A O 1
ATOM 893 N N . ILE A 1 116 ? 15.558 0.978 -13.917 1.00 89.94 116 ILE A N 1
ATOM 894 C CA . ILE A 1 116 ? 16.619 1.962 -14.208 1.00 89.94 116 ILE A CA 1
ATOM 895 C C . ILE A 1 116 ? 17.956 1.278 -14.531 1.00 89.94 116 ILE A C 1
ATOM 897 O O . ILE A 1 116 ? 18.722 1.774 -15.352 1.00 89.94 116 ILE A O 1
ATOM 901 N N . ARG A 1 117 ? 18.281 0.167 -13.860 1.00 91.62 117 ARG A N 1
ATOM 902 C CA . ARG A 1 117 ? 19.573 -0.519 -14.032 1.00 91.62 117 ARG A CA 1
ATOM 903 C C . ARG A 1 117 ? 19.636 -1.384 -15.279 1.00 91.62 117 ARG A C 1
ATOM 905 O O . ARG A 1 117 ? 20.727 -1.573 -15.807 1.00 91.62 117 ARG A O 1
ATOM 912 N N . HIS A 1 118 ? 18.501 -1.926 -15.692 1.00 86.88 118 HIS A N 1
ATOM 913 C CA . HIS A 1 118 ? 18.436 -2.936 -16.735 1.00 86.88 118 HIS A CA 1
ATOM 914 C C . HIS A 1 118 ? 17.945 -2.375 -18.076 1.00 86.88 118 HIS A C 1
ATOM 916 O O . HIS A 1 118 ? 18.276 -2.965 -19.101 1.00 86.88 118 HIS A O 1
ATOM 922 N N . ASP A 1 119 ? 17.216 -1.251 -18.075 1.00 80.75 119 ASP A N 1
ATOM 923 C CA . ASP A 1 119 ? 16.729 -0.495 -19.250 1.00 80.75 119 ASP A CA 1
ATOM 924 C C . ASP A 1 119 ? 15.999 -1.335 -20.322 1.00 80.75 119 ASP A C 1
ATOM 926 O O . ASP A 1 119 ? 15.790 -0.904 -21.452 1.00 80.75 119 ASP A O 1
ATOM 930 N N . HIS A 1 120 ? 15.575 -2.549 -19.966 1.00 83.06 120 HIS A N 1
ATOM 931 C CA . HIS A 1 120 ? 14.789 -3.439 -20.807 1.00 83.06 120 HIS A CA 1
ATOM 932 C C . HIS A 1 120 ? 13.469 -3.793 -20.130 1.00 83.06 120 HIS A C 1
ATOM 934 O O . HIS A 1 120 ? 13.267 -3.594 -18.930 1.00 83.06 120 HIS A O 1
ATOM 940 N N . THR A 1 121 ? 12.540 -4.292 -20.940 1.00 89.25 121 THR A N 1
ATOM 941 C CA . THR A 1 121 ? 11.227 -4.717 -20.462 1.00 89.25 121 THR A CA 1
ATOM 942 C C . THR A 1 121 ? 11.347 -6.091 -19.811 1.00 89.25 121 THR A C 1
ATOM 944 O O . THR A 1 121 ? 11.904 -6.997 -20.427 1.00 89.25 121 THR A O 1
ATOM 947 N N . ALA A 1 122 ? 10.839 -6.255 -18.588 1.00 90.12 122 ALA A N 1
ATOM 948 C CA . ALA A 1 122 ? 10.767 -7.577 -17.970 1.00 90.12 122 ALA A CA 1
ATOM 949 C C . ALA A 1 122 ? 9.707 -8.420 -18.686 1.00 90.12 122 ALA A C 1
ATOM 951 O O . ALA A 1 122 ? 8.612 -7.933 -18.984 1.00 90.12 122 ALA A O 1
ATOM 952 N N . GLU A 1 123 ? 9.996 -9.694 -18.920 1.00 90.56 123 GLU A N 1
ATOM 953 C CA . GLU A 1 123 ? 9.018 -10.616 -19.490 1.00 90.56 123 GLU A CA 1
ATOM 954 C C . GLU A 1 123 ? 8.104 -11.200 -18.403 1.00 90.56 123 GLU A C 1
ATOM 956 O O . GLU A 1 123 ? 8.402 -11.192 -17.205 1.00 90.56 123 GLU A O 1
ATOM 961 N N . PHE A 1 124 ? 6.944 -11.713 -18.809 1.00 87.06 124 PHE A N 1
ATOM 962 C CA . PHE A 1 124 ? 6.089 -12.470 -17.901 1.00 87.06 124 PHE A CA 1
ATOM 963 C C . PHE A 1 124 ? 6.738 -13.835 -17.598 1.00 87.06 124 PHE A C 1
ATOM 965 O O . PHE A 1 124 ? 7.156 -14.508 -18.540 1.00 87.06 124 PHE A O 1
ATOM 972 N N . PRO A 1 125 ? 6.793 -14.297 -16.330 1.00 91.31 125 PRO A N 1
ATOM 973 C CA . PRO A 1 125 ? 6.100 -13.780 -15.140 1.00 91.31 125 PRO A CA 1
ATOM 974 C C . PRO A 1 125 ? 6.907 -12.803 -14.270 1.00 91.31 125 PRO A C 1
ATOM 976 O O . PRO A 1 125 ? 6.374 -12.288 -13.285 1.00 91.31 125 PRO A O 1
ATOM 979 N N . GLU A 1 126 ? 8.169 -12.540 -14.601 1.00 90.19 126 GLU A N 1
ATOM 980 C CA . GLU A 1 126 ? 9.069 -11.701 -13.803 1.00 90.19 126 GLU A CA 1
ATOM 981 C C . GLU A 1 126 ? 8.509 -10.289 -13.593 1.00 90.19 126 GLU A C 1
ATOM 983 O O . GLU A 1 126 ? 8.479 -9.805 -12.460 1.00 90.19 126 GLU A O 1
ATOM 988 N N . ALA A 1 127 ? 7.957 -9.679 -14.648 1.00 88.44 127 ALA A N 1
ATOM 989 C CA . ALA A 1 127 ? 7.305 -8.370 -14.579 1.00 88.44 127 ALA A CA 1
ATOM 990 C C . ALA A 1 127 ? 6.209 -8.313 -13.503 1.00 88.44 127 ALA A C 1
ATOM 992 O O . ALA A 1 127 ? 6.093 -7.344 -12.751 1.00 88.44 127 ALA A O 1
ATOM 993 N N . PHE A 1 128 ? 5.414 -9.380 -13.399 1.00 90.31 128 PHE A N 1
ATOM 994 C CA . PHE A 1 128 ? 4.325 -9.466 -12.434 1.00 90.31 128 PHE A CA 1
ATOM 995 C C . PHE A 1 128 ? 4.846 -9.668 -11.008 1.00 90.31 128 PHE A C 1
ATOM 997 O O . PHE A 1 128 ? 4.342 -9.045 -10.075 1.00 90.31 128 PHE A O 1
ATOM 1004 N N . LEU A 1 129 ? 5.873 -10.505 -10.835 1.00 92.88 129 LEU A N 1
ATOM 1005 C CA . LEU A 1 129 ? 6.483 -10.753 -9.529 1.00 92.88 129 LEU A CA 1
ATOM 1006 C C . LEU A 1 129 ? 7.164 -9.498 -8.982 1.00 92.88 129 LEU A C 1
ATOM 1008 O O . LEU A 1 129 ? 6.901 -9.127 -7.842 1.00 92.88 129 LEU A O 1
ATOM 1012 N N . LEU A 1 130 ? 7.982 -8.822 -9.794 1.00 91.06 130 LEU A N 1
ATOM 1013 C CA . LEU A 1 130 ? 8.671 -7.588 -9.412 1.00 91.06 130 LEU A CA 1
ATOM 1014 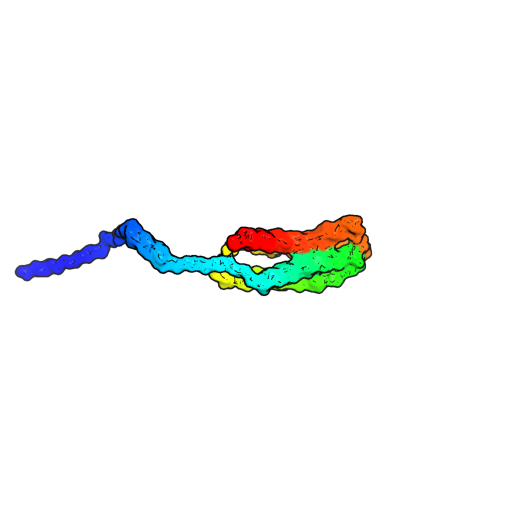C C . LEU A 1 130 ? 7.690 -6.426 -9.230 1.00 91.06 130 LEU A C 1
ATOM 1016 O O . LEU A 1 130 ? 7.739 -5.724 -8.219 1.00 91.06 130 LEU A O 1
ATOM 1020 N N . GLY A 1 131 ? 6.767 -6.241 -10.177 1.00 90.94 131 GLY A N 1
ATOM 1021 C CA . GLY A 1 131 ? 5.798 -5.150 -10.137 1.00 90.94 131 GLY A CA 1
ATOM 1022 C C . GLY A 1 131 ? 4.736 -5.307 -9.043 1.00 90.94 131 GLY A C 1
ATOM 1023 O O . GLY A 1 131 ? 4.176 -4.323 -8.557 1.00 90.94 131 GLY A O 1
ATOM 1024 N N . GLY A 1 132 ? 4.473 -6.539 -8.608 1.00 92.69 132 GLY A N 1
ATOM 1025 C CA . GLY A 1 132 ? 3.467 -6.854 -7.599 1.00 92.69 132 GLY A CA 1
ATOM 1026 C C . GLY A 1 132 ? 3.920 -6.684 -6.147 1.00 92.69 132 GLY A C 1
ATOM 1027 O O . GLY A 1 132 ? 3.064 -6.699 -5.265 1.00 92.69 132 GLY A O 1
ATOM 1028 N N . LEU A 1 133 ? 5.217 -6.506 -5.864 1.00 94.38 133 LEU A N 1
ATOM 1029 C CA . LEU A 1 133 ? 5.763 -6.575 -4.497 1.00 94.38 133 LEU A CA 1
ATOM 1030 C C . LEU A 1 133 ? 5.101 -5.583 -3.527 1.00 94.38 133 LEU A C 1
ATOM 1032 O O . LEU A 1 133 ? 4.552 -5.978 -2.496 1.00 94.38 133 LEU A O 1
ATOM 1036 N N . ALA A 1 134 ? 5.111 -4.289 -3.859 1.00 93.44 134 ALA A N 1
ATOM 1037 C CA . ALA A 1 134 ? 4.524 -3.253 -3.005 1.00 93.44 134 ALA A CA 1
ATOM 1038 C C . ALA A 1 134 ? 2.999 -3.398 -2.873 1.00 93.44 134 ALA A C 1
ATOM 1040 O O . ALA A 1 134 ? 2.438 -3.203 -1.791 1.00 93.44 134 ALA A O 1
ATOM 1041 N N . SER A 1 135 ? 2.332 -3.787 -3.963 1.00 95.38 135 SER A N 1
ATOM 1042 C CA . SER A 1 135 ? 0.894 -4.067 -3.987 1.00 95.38 135 SER A CA 1
ATOM 1043 C C . SER A 1 135 ? 0.532 -5.225 -3.050 1.00 95.38 135 SER A C 1
ATOM 1045 O O . SER A 1 135 ? -0.389 -5.099 -2.241 1.00 95.38 135 SER A O 1
ATOM 1047 N N . ALA A 1 136 ? 1.314 -6.309 -3.065 1.00 95.06 136 ALA A N 1
ATOM 1048 C CA . ALA A 1 136 ? 1.134 -7.451 -2.176 1.00 95.06 136 ALA A CA 1
ATOM 1049 C C . ALA A 1 136 ? 1.291 -7.056 -0.701 1.00 95.06 136 ALA A C 1
ATOM 1051 O O . ALA A 1 136 ? 0.458 -7.428 0.125 1.00 95.06 136 ALA A O 1
ATOM 1052 N N . VAL A 1 137 ? 2.297 -6.243 -0.362 1.00 93.12 137 VAL A N 1
ATOM 1053 C CA . VAL A 1 137 ? 2.475 -5.718 1.003 1.00 93.12 137 VAL A CA 1
ATOM 1054 C C . VAL A 1 137 ? 1.267 -4.891 1.446 1.00 93.12 137 VAL A C 1
ATOM 1056 O O . VAL A 1 137 ? 0.726 -5.123 2.530 1.00 93.12 137 VAL A O 1
ATOM 1059 N N . ALA A 1 138 ? 0.806 -3.956 0.611 1.00 92.56 138 ALA A N 1
ATOM 1060 C CA . ALA A 1 138 ? -0.370 -3.142 0.915 1.00 92.56 138 ALA A CA 1
ATOM 1061 C C . ALA A 1 138 ? -1.638 -3.996 1.080 1.00 92.56 138 ALA A C 1
ATOM 1063 O O . ALA A 1 138 ? -2.422 -3.756 2.003 1.00 92.56 138 ALA A O 1
ATOM 1064 N N . LEU A 1 139 ? -1.812 -5.020 0.240 1.00 94.38 139 LEU A N 1
ATOM 1065 C CA . LEU A 1 139 ? -2.921 -5.966 0.321 1.00 94.38 139 LEU A CA 1
ATOM 1066 C C . LEU A 1 139 ? -2.884 -6.771 1.623 1.00 94.38 139 LEU A C 1
ATOM 1068 O O . LEU A 1 139 ? -3.894 -6.834 2.319 1.00 94.38 139 LEU A O 1
ATOM 1072 N N . VAL A 1 140 ? -1.733 -7.340 1.992 1.00 92.38 140 VAL A N 1
ATOM 1073 C CA . VAL A 1 140 ? -1.573 -8.096 3.245 1.00 92.38 140 VAL A CA 1
ATOM 1074 C C . VAL A 1 140 ? -1.901 -7.215 4.448 1.00 92.38 140 VAL A C 1
ATOM 1076 O O . VAL A 1 140 ? -2.681 -7.616 5.310 1.00 92.38 140 VAL A O 1
ATOM 1079 N N . ILE A 1 141 ? -1.373 -5.990 4.490 1.00 88.25 141 ILE A N 1
ATOM 1080 C CA . ILE A 1 141 ? -1.658 -5.032 5.567 1.00 88.25 141 ILE A CA 1
ATOM 1081 C C . ILE A 1 141 ? -3.155 -4.725 5.633 1.00 88.25 141 ILE A C 1
ATOM 1083 O O . ILE A 1 141 ? -3.748 -4.744 6.713 1.00 88.25 141 ILE A O 1
ATOM 1087 N N . TYR A 1 142 ? -3.784 -4.472 4.488 1.00 90.06 142 TYR A N 1
ATOM 1088 C CA . TYR A 1 142 ? -5.215 -4.215 4.413 1.00 90.06 142 TYR A CA 1
ATOM 1089 C C . TYR A 1 142 ? -6.049 -5.407 4.909 1.00 90.06 142 TYR A C 1
ATOM 1091 O O . TYR A 1 142 ? -6.940 -5.212 5.738 1.00 90.06 142 TY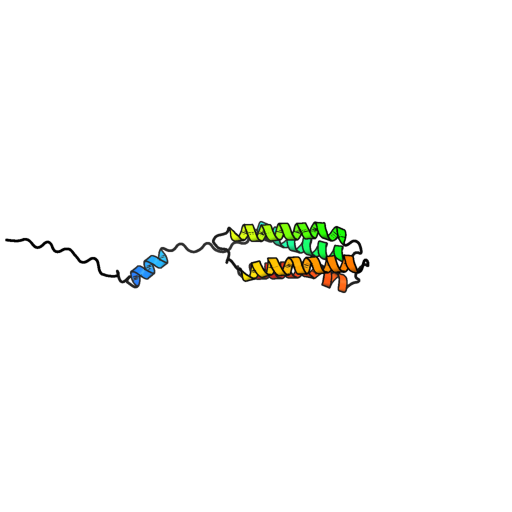R A O 1
ATOM 1099 N N . LEU A 1 143 ? -5.728 -6.633 4.485 1.00 91.06 143 LEU A N 1
ATOM 1100 C CA . LEU A 1 143 ? -6.407 -7.857 4.920 1.00 91.06 143 LEU A CA 1
ATOM 1101 C C . LEU A 1 143 ? -6.246 -8.103 6.422 1.00 91.06 143 LEU A C 1
ATOM 1103 O O . LEU A 1 143 ? -7.228 -8.393 7.101 1.00 91.06 143 LEU A O 1
ATOM 1107 N N . VAL A 1 144 ? -5.041 -7.922 6.969 1.00 87.38 144 VAL A N 1
ATOM 1108 C CA . VAL A 1 144 ? -4.797 -8.030 8.417 1.00 87.38 144 VAL A CA 1
ATOM 1109 C C . VAL A 1 144 ? -5.677 -7.048 9.184 1.00 87.38 144 VAL A C 1
ATOM 1111 O O . VAL A 1 144 ? -6.261 -7.408 10.207 1.00 87.38 144 VAL A O 1
ATOM 1114 N N . LEU A 1 145 ? -5.804 -5.810 8.698 1.00 83.06 145 LEU A N 1
ATOM 1115 C CA . LEU A 1 145 ? -6.663 -4.830 9.348 1.00 83.06 145 LEU A CA 1
ATOM 1116 C C . LEU A 1 145 ? -8.153 -5.151 9.215 1.00 83.06 145 LEU A C 1
ATOM 1118 O O . LEU A 1 145 ? -8.897 -4.825 10.139 1.00 83.06 145 LEU A O 1
ATOM 1122 N N . LEU A 1 146 ? -8.564 -5.762 8.103 1.00 86.00 146 LEU A N 1
ATOM 1123 C CA . LEU A 1 146 ? -9.942 -6.161 7.835 1.00 86.00 146 LEU A CA 1
ATOM 1124 C C . LEU A 1 146 ? -10.378 -7.350 8.704 1.00 86.00 146 LEU A C 1
ATOM 1126 O O . LEU A 1 146 ? -11.478 -7.326 9.245 1.00 86.00 146 LEU A O 1
ATOM 1130 N N . ILE A 1 147 ? -9.517 -8.363 8.857 1.00 85.31 147 ILE A N 1
ATOM 1131 C CA . ILE A 1 147 ? -9.782 -9.559 9.675 1.00 85.31 147 ILE A CA 1
ATOM 1132 C C . ILE A 1 147 ? -9.807 -9.204 11.166 1.00 85.31 147 ILE A C 1
ATOM 1134 O O . ILE A 1 147 ? -10.614 -9.739 11.916 1.00 85.31 147 ILE A O 1
ATOM 1138 N N . ARG A 1 148 ? -8.951 -8.272 11.607 1.00 74.44 148 ARG A N 1
ATOM 1139 C CA . ARG A 1 148 ? -8.907 -7.770 12.996 1.00 74.44 148 ARG A CA 1
ATOM 1140 C C . ARG A 1 148 ? -9.946 -6.672 13.275 1.00 74.44 148 ARG A C 1
ATOM 1142 O O . ARG A 1 148 ? -9.638 -5.703 13.977 1.00 74.44 148 ARG A O 1
ATOM 1149 N N . ARG A 1 149 ? -11.117 -6.751 12.649 1.00 67.00 149 ARG A N 1
ATOM 1150 C CA . ARG A 1 149 ? -12.244 -5.842 12.884 1.00 67.00 149 ARG A CA 1
ATOM 1151 C C . ARG A 1 149 ? -13.042 -6.278 14.105 1.00 67.00 149 ARG A C 1
ATOM 1153 O O . ARG A 1 149 ? -13.345 -7.483 14.196 1.00 67.00 149 ARG A O 1
#

Organism: NCBI:txid1463632

Foldseek 3Di:
DDDDDDDDDPDDPPPQDPVNVVVVVVPDPDDDDDDDDPVNVVLLVLLLVLLLVLLLCLQALNNVVSVVSLVVSVVSVVVSVVVQVPDPPDPPPVPLVVLCVPQLNVLSVQSSVVSVVPSHHDDPPVSVVSSNRNSVSSVVSVVVVVVVD

pLDDT: mean 83.2, std 14.26, range [41.31, 97.62]

Secondary structure (DSSP, 8-state):
------PPPS-------HHHHHHHHHHSPPPPPP---HHHHHHHHHHHHHHHHHHHHHTBT-GGGGHHHHHHHHHHHHHHHHHHHTSTTS---HHHHHHHHHHHHHHHHHHHHHHHHH-SBPPTTHHHHHHTHHHHHHHHHHHHHHHT-

Radius of gyration: 27.11 Å; chains: 1; bounding box: 40×34×103 Å